Protein AF-X6FMJ4-F1 (afdb_monomer_lite)

Foldseek 3Di:
DDDDDPPPPPPDDDDDDDDQLLPVVVVLVVLLVVLLVDDDPVNVVVLVVVLVVQLVVCVVVVDDPVVSVVRSVSSVCSNVVVNVVVVDDDPDDDD

Structure (mmCIF, N/CA/C/O backbone):
data_AF-X6FMJ4-F1
#
_entry.id   AF-X6FMJ4-F1
#
loop_
_atom_site.group_PDB
_atom_site.id
_atom_site.type_symbol
_atom_site.label_atom_id
_atom_site.label_alt_id
_atom_site.label_comp_id
_atom_site.label_asym_id
_atom_site.label_entity_id
_atom_site.label_seq_id
_atom_site.pdbx_PDB_ins_code
_atom_site.Cartn_x
_atom_site.Cartn_y
_atom_site.Cartn_z
_atom_site.occupancy
_atom_site.B_iso_or_equiv
_atom_site.auth_seq_id
_atom_site.auth_comp_id
_atom_site.auth_asym_id
_atom_site.auth_atom_id
_atom_site.pdbx_PDB_model_num
ATOM 1 N N . MET A 1 1 ? -54.363 -0.486 25.355 1.00 43.19 1 MET A N 1
ATOM 2 C CA . MET A 1 1 ? -53.187 0.337 25.001 1.00 43.19 1 MET A CA 1
ATOM 3 C C . MET A 1 1 ? -51.934 -0.449 25.370 1.00 43.19 1 MET A C 1
ATOM 5 O O . MET A 1 1 ? -51.656 -0.582 26.551 1.00 43.19 1 MET A O 1
ATOM 9 N N . ARG A 1 2 ? -51.253 -1.081 24.403 1.00 48.84 2 ARG A N 1
ATOM 10 C CA . ARG A 1 2 ? -49.967 -1.764 24.639 1.00 48.84 2 ARG A CA 1
ATOM 11 C C . ARG A 1 2 ? -48.857 -0.806 24.224 1.00 48.84 2 ARG A C 1
ATOM 13 O O . ARG A 1 2 ? -48.823 -0.403 23.066 1.00 48.84 2 ARG A O 1
ATOM 20 N N . GLY A 1 3 ? -48.021 -0.406 25.179 1.00 52.34 3 GLY A N 1
ATOM 21 C CA . GLY A 1 3 ? -46.845 0.415 24.920 1.00 52.34 3 GLY A CA 1
ATOM 22 C C . GLY A 1 3 ? -45.855 -0.351 24.050 1.00 52.34 3 GLY A C 1
ATOM 23 O O . GLY A 1 3 ? -45.530 -1.501 24.340 1.00 52.34 3 GLY A O 1
ATOM 24 N N . LEU A 1 4 ? -45.411 0.280 22.968 1.00 60.84 4 LEU A N 1
ATOM 25 C CA . LEU A 1 4 ? -44.257 -0.168 22.202 1.00 60.84 4 LEU A CA 1
ATOM 26 C C . LEU A 1 4 ? -43.027 0.091 23.075 1.00 60.84 4 LEU A C 1
ATOM 28 O O . LEU A 1 4 ? -42.647 1.243 23.273 1.00 60.84 4 LEU A O 1
ATOM 32 N N . SER A 1 5 ? -42.437 -0.963 23.642 1.00 62.53 5 SER A N 1
ATOM 33 C CA . SER A 1 5 ? -41.139 -0.832 24.301 1.00 62.53 5 SER A CA 1
ATOM 34 C C . SER A 1 5 ? -40.108 -0.418 23.250 1.00 62.53 5 SER A C 1
ATOM 36 O O . SER A 1 5 ? -39.987 -1.117 22.237 1.00 62.53 5 SER A O 1
ATOM 38 N N . PRO A 1 6 ? -39.363 0.681 23.462 1.00 60.22 6 PRO A N 1
ATOM 39 C CA . PRO A 1 6 ? -38.283 1.062 22.574 1.00 60.22 6 PRO A CA 1
ATOM 40 C C . PRO A 1 6 ? -37.226 -0.032 22.690 1.00 60.22 6 PRO A C 1
ATOM 42 O O . PRO A 1 6 ? -36.521 -0.123 23.693 1.00 60.22 6 PRO A O 1
ATOM 45 N N . HIS A 1 7 ? -37.149 -0.914 21.692 1.00 57.62 7 HIS A N 1
ATOM 46 C CA . HIS A 1 7 ? -35.935 -1.687 21.499 1.00 57.62 7 HIS A CA 1
ATOM 47 C C . HIS A 1 7 ? -34.856 -0.646 21.252 1.00 57.62 7 HIS A C 1
ATOM 49 O O . HIS A 1 7 ? -34.841 -0.001 20.204 1.00 57.62 7 HIS A O 1
ATOM 55 N N . ALA A 1 8 ? -34.029 -0.420 22.273 1.00 59.62 8 ALA A N 1
ATOM 56 C CA . ALA A 1 8 ? -32.797 0.314 22.122 1.00 59.62 8 ALA A CA 1
ATOM 57 C C . ALA A 1 8 ? -32.102 -0.309 20.915 1.00 59.62 8 ALA A C 1
ATOM 59 O O . ALA A 1 8 ? -31.750 -1.491 20.938 1.00 59.62 8 ALA A O 1
ATOM 60 N N . ILE A 1 9 ? -31.968 0.466 19.841 1.00 62.25 9 ILE A N 1
ATOM 61 C CA . ILE A 1 9 ? -30.994 0.176 18.800 1.00 62.25 9 ILE A CA 1
ATOM 62 C C . ILE A 1 9 ? -29.656 0.414 19.500 1.00 62.25 9 ILE A C 1
ATOM 64 O O . ILE A 1 9 ? -29.084 1.493 19.420 1.00 62.25 9 ILE A O 1
ATOM 68 N N . GLY A 1 10 ? -29.268 -0.541 20.347 1.00 60.91 10 GLY A N 1
ATOM 69 C CA . GLY A 1 10 ? -27.987 -0.545 21.019 1.00 60.91 10 GLY A CA 1
ATOM 70 C C . GLY A 1 10 ? -26.935 -0.561 19.933 1.00 60.91 10 GLY A C 1
ATOM 71 O O . GLY A 1 10 ? -27.085 -1.312 18.967 1.00 60.91 10 GLY A O 1
ATOM 72 N N . ASP A 1 11 ? -25.952 0.321 20.087 1.00 61.50 11 ASP A N 1
ATOM 73 C CA . ASP A 1 11 ? -24.829 0.561 19.189 1.00 61.50 11 ASP A CA 1
ATOM 74 C C . ASP A 1 11 ? -24.451 -0.693 18.397 1.00 61.50 11 ASP A C 1
ATOM 76 O O . ASP A 1 11 ? -23.757 -1.588 18.887 1.00 61.50 11 ASP A O 1
ATOM 80 N N . ALA A 1 12 ? -24.966 -0.796 17.170 1.00 69.94 12 ALA A N 1
ATOM 81 C CA . ALA A 1 12 ? -24.638 -1.912 16.307 1.00 69.94 12 ALA A CA 1
ATOM 82 C C . ALA A 1 12 ? -23.136 -1.829 16.026 1.00 69.94 12 ALA A C 1
ATOM 84 O O . ALA A 1 12 ? -22.665 -0.870 15.410 1.00 69.94 12 ALA A O 1
ATOM 85 N N . VAL A 1 13 ? -22.377 -2.814 16.510 1.00 76.75 13 VAL A N 1
ATOM 86 C CA . VAL A 1 13 ? -20.930 -2.881 16.307 1.00 76.75 13 VAL A CA 1
ATOM 87 C C . VAL A 1 13 ? -20.672 -3.026 14.807 1.00 76.75 13 VAL A C 1
ATOM 89 O O . VAL A 1 13 ? -20.864 -4.091 14.223 1.00 76.75 13 VAL A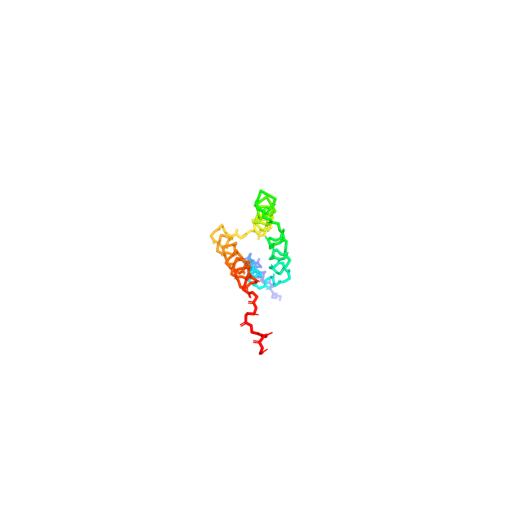 O 1
ATOM 92 N N . CYS A 1 14 ? -20.270 -1.933 14.160 1.00 73.12 14 CYS A N 1
ATOM 93 C CA . CYS A 1 14 ? -19.872 -1.940 12.759 1.00 73.12 14 CYS A CA 1
ATOM 94 C C . CYS A 1 14 ? -18.431 -2.451 12.662 1.00 73.12 14 CYS A C 1
ATOM 96 O O . CYS A 1 14 ? -17.536 -1.926 13.320 1.00 73.12 14 CYS A O 1
ATOM 98 N N . THR A 1 15 ? -18.199 -3.484 11.851 1.00 77.69 15 THR A N 1
ATOM 99 C CA . THR A 1 15 ? -16.855 -4.015 11.586 1.00 77.69 15 THR A CA 1
ATOM 100 C C . THR A 1 15 ? -16.481 -3.745 10.137 1.00 77.69 15 THR A C 1
ATOM 102 O O . THR A 1 15 ? -17.166 -4.186 9.215 1.00 77.69 15 THR A O 1
ATOM 105 N N . VAL A 1 16 ? -15.377 -3.028 9.929 1.00 76.69 16 VAL A N 1
ATOM 106 C CA . VAL A 1 16 ? -14.812 -2.798 8.596 1.00 76.69 16 VAL A CA 1
ATOM 107 C C . VAL A 1 16 ? -14.067 -4.058 8.156 1.00 76.69 16 VAL A C 1
ATOM 109 O O . VAL A 1 16 ? -13.100 -4.465 8.794 1.00 76.69 16 VAL A O 1
ATOM 112 N N . LEU A 1 17 ? -14.505 -4.665 7.050 1.00 75.69 17 LEU A N 1
ATOM 113 C CA . LEU A 1 17 ? -13.817 -5.787 6.407 1.00 75.69 17 LEU A CA 1
ATOM 114 C C . LEU A 1 17 ? -13.026 -5.267 5.197 1.00 75.69 17 LEU A C 1
ATOM 116 O O . LEU A 1 17 ? -13.609 -5.058 4.128 1.00 75.69 17 LEU A O 1
ATOM 120 N N . PRO A 1 18 ? -11.714 -5.008 5.331 1.00 73.94 18 PRO A N 1
ATOM 121 C CA . PRO A 1 18 ? -10.923 -4.504 4.222 1.00 73.94 18 PRO A CA 1
ATOM 122 C C . PRO A 1 18 ? -10.769 -5.562 3.131 1.00 73.94 18 PRO A C 1
ATOM 124 O O . PRO A 1 18 ? -10.564 -6.745 3.395 1.00 73.94 18 PRO A O 1
ATOM 127 N N . PHE A 1 19 ? -10.831 -5.127 1.873 1.00 76.31 19 PHE A N 1
ATOM 128 C CA . PHE A 1 19 ? -10.546 -6.021 0.758 1.00 76.31 19 PHE A CA 1
ATOM 129 C C . PHE A 1 19 ? -9.055 -6.411 0.758 1.00 76.31 19 PHE A C 1
ATOM 131 O O . PHE A 1 19 ? -8.219 -5.493 0.698 1.00 76.31 19 PHE A O 1
ATOM 138 N N . PRO A 1 20 ? -8.716 -7.719 0.744 1.00 87.19 20 PRO A N 1
ATOM 139 C CA . PRO A 1 20 ? -7.337 -8.188 0.835 1.00 87.19 20 PRO A CA 1
ATOM 140 C C . PRO A 1 20 ? -6.453 -7.568 -0.243 1.00 87.19 20 PRO A C 1
ATOM 142 O O . PRO A 1 20 ? -6.759 -7.595 -1.440 1.00 87.19 20 PRO A O 1
ATOM 145 N N . THR A 1 21 ? -5.326 -7.014 0.167 1.00 89.25 21 THR A N 1
ATOM 146 C CA . THR A 1 21 ? -4.386 -6.316 -0.715 1.00 89.25 21 THR A CA 1
ATOM 147 C C . THR A 1 21 ? -3.746 -7.241 -1.750 1.00 89.25 21 THR A C 1
ATOM 149 O O . THR A 1 21 ? -3.557 -6.817 -2.891 1.00 89.25 21 THR A O 1
ATOM 152 N N . VAL A 1 22 ? -3.552 -8.522 -1.412 1.00 90.38 22 VAL A N 1
ATOM 153 C CA . VAL A 1 22 ? -3.148 -9.613 -2.326 1.00 90.38 22 VAL A CA 1
ATOM 154 C C . VAL A 1 22 ? -4.094 -9.756 -3.530 1.00 90.38 22 VAL A C 1
ATOM 156 O O . VAL A 1 22 ? -3.685 -10.138 -4.625 1.00 90.38 22 VAL A O 1
ATOM 159 N N . ARG A 1 23 ? -5.374 -9.384 -3.375 1.00 89.31 23 ARG A N 1
ATOM 160 C CA . ARG A 1 23 ? -6.383 -9.448 -4.444 1.00 89.31 23 ARG A CA 1
ATOM 161 C C . ARG A 1 23 ? -6.483 -8.158 -5.263 1.00 89.31 23 ARG A C 1
ATOM 163 O O . ARG A 1 23 ? -7.264 -8.100 -6.212 1.00 89.31 23 ARG A O 1
ATOM 170 N N . ARG A 1 24 ? -5.692 -7.116 -4.970 1.00 92.69 24 ARG A N 1
ATOM 171 C CA . ARG A 1 24 ? -5.666 -5.855 -5.743 1.00 92.69 24 ARG A CA 1
ATOM 172 C C . ARG A 1 24 ? -4.846 -6.001 -7.033 1.00 92.69 24 ARG A C 1
ATOM 174 O O . ARG A 1 24 ? -3.905 -5.245 -7.275 1.00 92.69 24 ARG A O 1
ATOM 181 N N . VAL A 1 25 ? -5.229 -6.956 -7.885 1.00 92.56 25 VAL A N 1
ATOM 182 C CA . VAL A 1 25 ? -4.472 -7.409 -9.070 1.00 92.56 25 VAL A CA 1
ATOM 183 C C . VAL A 1 25 ? -4.052 -6.259 -9.987 1.00 92.56 25 VAL A C 1
ATOM 185 O O . VAL A 1 25 ? -2.901 -6.211 -10.413 1.00 92.56 25 VAL A O 1
ATOM 188 N N . GLY A 1 26 ? -4.945 -5.303 -10.263 1.00 93.19 26 GLY A N 1
ATOM 189 C CA . GLY A 1 26 ? -4.626 -4.155 -11.120 1.00 93.19 26 GLY A CA 1
ATOM 190 C C . GLY A 1 26 ? -3.508 -3.275 -10.551 1.00 93.19 26 GLY A C 1
ATOM 191 O O . GLY A 1 26 ? -2.601 -2.876 -11.283 1.00 93.19 26 GLY A O 1
ATOM 192 N N . LYS A 1 27 ? -3.529 -3.029 -9.234 1.00 94.94 27 LYS A N 1
ATOM 193 C CA . LYS A 1 27 ? -2.489 -2.253 -8.547 1.00 94.94 27 LYS A CA 1
ATOM 194 C C . LYS A 1 27 ? -1.175 -3.028 -8.494 1.00 94.94 27 LYS A C 1
ATOM 196 O O . LYS A 1 27 ? -0.146 -2.452 -8.817 1.00 94.94 27 LYS A O 1
ATOM 201 N N . ILE A 1 28 ? -1.229 -4.327 -8.187 1.00 95.31 28 ILE A N 1
ATOM 202 C CA . ILE A 1 28 ? -0.056 -5.213 -8.213 1.00 95.31 28 ILE A CA 1
ATOM 203 C C . ILE A 1 28 ? 0.599 -5.177 -9.598 1.00 95.31 28 ILE A C 1
ATOM 205 O O . ILE A 1 28 ? 1.779 -4.861 -9.697 1.00 95.31 28 ILE A O 1
ATOM 209 N N . ARG A 1 29 ? -0.161 -5.408 -10.678 1.00 93.88 29 ARG A N 1
ATOM 210 C CA . ARG A 1 29 ? 0.361 -5.395 -12.056 1.00 93.88 29 ARG A CA 1
ATOM 211 C C . ARG A 1 29 ? 1.032 -4.067 -12.400 1.00 93.88 29 ARG A C 1
ATOM 213 O O . ARG A 1 29 ? 2.145 -4.068 -12.911 1.00 93.88 29 ARG A O 1
ATOM 220 N N . ARG A 1 30 ? 0.379 -2.942 -12.088 1.00 94.06 30 ARG A N 1
ATOM 221 C CA . ARG A 1 30 ? 0.936 -1.613 -12.371 1.00 94.06 30 ARG A CA 1
ATOM 222 C C . ARG A 1 30 ? 2.208 -1.340 -11.571 1.00 94.06 30 ARG A C 1
ATOM 224 O O . ARG A 1 30 ? 3.152 -0.768 -12.099 1.00 94.06 30 ARG A O 1
ATOM 231 N N . THR A 1 31 ? 2.239 -1.730 -10.300 1.00 95.06 31 THR A N 1
ATOM 232 C CA . THR A 1 31 ? 3.425 -1.562 -9.457 1.00 95.06 31 THR A CA 1
ATOM 233 C C . THR A 1 31 ? 4.579 -2.439 -9.945 1.00 95.06 31 THR A C 1
ATOM 235 O O . THR A 1 31 ? 5.700 -1.946 -9.993 1.00 95.06 31 THR A O 1
ATOM 238 N N . VAL A 1 32 ? 4.310 -3.681 -10.365 1.00 94.62 32 VAL A N 1
ATOM 239 C CA . VAL A 1 32 ? 5.302 -4.573 -10.991 1.00 94.62 32 VAL A CA 1
ATOM 240 C C . VAL A 1 32 ? 5.887 -3.932 -12.246 1.00 94.62 32 VAL A C 1
ATOM 242 O O . VAL A 1 32 ? 7.096 -3.807 -12.328 1.00 94.62 32 VAL A O 1
ATOM 245 N N . GLU A 1 33 ? 5.054 -3.464 -13.175 1.00 91.75 33 GLU A N 1
ATOM 246 C CA . GLU A 1 33 ? 5.496 -2.792 -14.408 1.00 91.75 33 GLU A CA 1
ATOM 247 C C . GLU A 1 33 ? 6.426 -1.605 -14.100 1.00 91.75 33 GLU A C 1
ATOM 249 O O . GLU A 1 33 ? 7.565 -1.553 -14.554 1.00 91.75 33 GLU A O 1
ATOM 254 N N . VAL A 1 34 ? 5.988 -0.696 -13.222 1.00 92.06 34 VAL A N 1
ATOM 255 C CA . VAL A 1 34 ? 6.763 0.502 -12.873 1.00 92.06 34 VAL A CA 1
ATOM 256 C C . VAL A 1 34 ? 8.077 0.162 -12.164 1.00 92.06 34 VAL A C 1
ATOM 258 O O . VAL A 1 34 ? 9.074 0.848 -12.381 1.00 92.06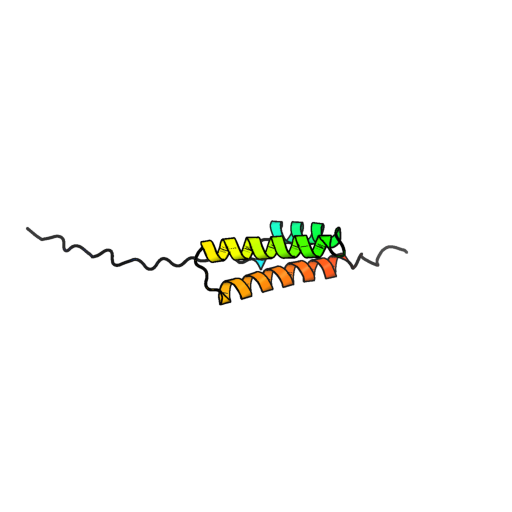 34 VAL A O 1
ATOM 261 N N . LEU A 1 35 ? 8.097 -0.853 -11.296 1.00 92.81 35 LEU A N 1
ATOM 262 C CA . LEU A 1 35 ? 9.306 -1.260 -10.572 1.00 92.81 35 LEU A CA 1
ATOM 263 C C . LEU A 1 35 ? 10.259 -2.109 -11.419 1.00 92.81 35 LEU A C 1
ATOM 265 O O . LEU A 1 35 ? 11.464 -2.051 -11.188 1.00 92.81 35 LEU A O 1
ATOM 269 N N . SER A 1 36 ? 9.745 -2.864 -12.389 1.00 87.00 36 SER A N 1
ATOM 270 C CA . SER A 1 36 ? 10.560 -3.566 -13.383 1.00 87.00 36 SER A CA 1
ATOM 271 C C . SER A 1 36 ? 11.291 -2.576 -14.291 1.00 87.00 36 SER A C 1
ATOM 273 O O . SER A 1 36 ? 12.473 -2.771 -14.568 1.00 87.00 36 SER A O 1
ATOM 275 N N . ASP A 1 37 ? 10.629 -1.480 -14.673 1.00 85.00 37 ASP A N 1
ATOM 276 C CA . ASP A 1 37 ? 11.203 -0.454 -15.551 1.00 85.00 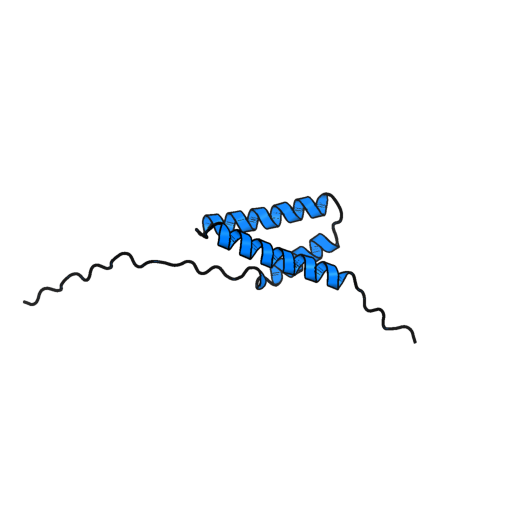37 ASP A CA 1
ATOM 277 C C . ASP A 1 37 ? 12.134 0.525 -14.814 1.00 85.00 37 ASP A C 1
ATOM 279 O O . ASP A 1 37 ? 13.067 1.080 -15.397 1.00 85.00 37 ASP A O 1
ATOM 283 N N . ARG A 1 38 ? 11.893 0.777 -13.518 1.00 84.44 38 ARG A N 1
ATOM 284 C CA . ARG A 1 38 ? 12.642 1.767 -12.724 1.00 84.44 38 ARG A CA 1
ATOM 285 C C . ARG A 1 38 ? 13.578 1.093 -11.729 1.00 84.44 38 ARG A C 1
ATOM 287 O O . ARG A 1 38 ? 13.161 0.677 -10.651 1.00 84.44 38 ARG A O 1
ATOM 294 N N . THR A 1 39 ? 14.875 1.101 -12.021 1.00 75.38 39 THR A N 1
ATOM 295 C CA . THR A 1 39 ? 15.905 0.629 -11.082 1.00 75.38 39 THR A CA 1
ATOM 296 C C . THR A 1 39 ? 16.457 1.756 -10.193 1.00 75.38 39 THR A C 1
ATOM 298 O O . THR A 1 39 ? 16.311 2.950 -10.465 1.00 75.38 39 THR A O 1
ATOM 301 N N . GLY A 1 40 ? 17.073 1.384 -9.067 1.00 79.38 40 GLY A N 1
ATOM 302 C CA . GLY A 1 40 ? 17.781 2.317 -8.187 1.00 79.38 40 GLY A CA 1
ATOM 303 C C . GLY A 1 40 ? 16.877 3.269 -7.389 1.00 79.38 40 GLY A C 1
ATOM 304 O O . GLY A 1 40 ? 15.833 2.882 -6.858 1.00 79.38 40 GLY A O 1
ATOM 305 N N . LYS A 1 41 ? 17.304 4.533 -7.248 1.00 81.81 41 LYS A N 1
ATOM 306 C CA . LYS A 1 41 ? 16.663 5.515 -6.349 1.00 81.81 41 LYS A CA 1
ATOM 307 C C . LYS A 1 41 ? 15.210 5.830 -6.731 1.00 81.81 41 LYS A C 1
ATOM 309 O O . LYS A 1 41 ? 14.376 5.969 -5.838 1.00 81.81 41 LYS A O 1
ATOM 314 N N . GLY A 1 42 ? 14.904 5.893 -8.029 1.00 86.62 42 GLY A N 1
ATOM 315 C CA . GLY A 1 42 ? 13.557 6.202 -8.524 1.00 86.62 42 GLY A CA 1
ATOM 316 C C . GLY A 1 42 ? 12.532 5.112 -8.196 1.00 86.62 42 GLY A C 1
ATOM 317 O O . GLY A 1 42 ? 11.433 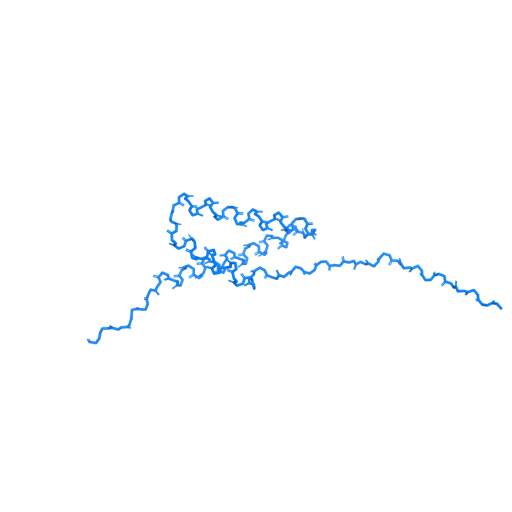5.421 -7.736 1.00 86.62 42 GLY A O 1
ATOM 318 N N . GLY A 1 43 ? 12.910 3.838 -8.352 1.00 91.88 43 GLY A N 1
ATOM 319 C CA . GLY A 1 43 ? 12.065 2.701 -7.970 1.00 91.88 43 GLY A CA 1
ATOM 320 C C . GLY A 1 43 ? 11.795 2.663 -6.463 1.00 91.88 43 GLY A C 1
ATOM 321 O O . GLY A 1 43 ? 10.650 2.519 -6.040 1.00 91.88 43 GLY A O 1
ATOM 322 N N . ASN A 1 44 ? 12.824 2.904 -5.643 1.00 92.88 44 ASN A N 1
ATOM 323 C CA . ASN A 1 44 ? 12.678 2.938 -4.185 1.00 92.88 44 ASN A CA 1
ATOM 324 C C . ASN A 1 44 ? 11.744 4.065 -3.707 1.00 92.88 44 ASN A C 1
ATOM 326 O O . ASN A 1 44 ? 10.909 3.855 -2.829 1.00 92.88 44 ASN A O 1
ATOM 330 N N . GLN A 1 45 ? 11.856 5.268 -4.282 1.00 95.56 45 GLN A N 1
ATOM 331 C CA . GLN A 1 45 ? 10.966 6.377 -3.928 1.00 95.56 45 GLN A CA 1
ATOM 332 C C . GLN A 1 45 ? 9.513 6.073 -4.310 1.00 95.56 45 GLN A C 1
ATOM 334 O O . GLN A 1 45 ? 8.613 6.289 -3.497 1.00 95.56 45 GLN A O 1
ATOM 339 N N . TYR A 1 46 ? 9.287 5.531 -5.510 1.00 95.31 46 TYR A N 1
ATOM 340 C CA . TYR A 1 46 ? 7.958 5.104 -5.943 1.00 95.31 46 TYR A CA 1
ATOM 341 C C . TYR A 1 46 ? 7.375 4.037 -5.006 1.00 95.31 46 TYR A C 1
ATOM 343 O O . TYR A 1 46 ? 6.239 4.171 -4.555 1.00 95.31 46 TYR A O 1
ATOM 351 N N . TRP A 1 47 ? 8.166 3.025 -4.637 1.00 96.38 47 TRP A N 1
ATOM 352 C CA . TRP A 1 47 ? 7.748 1.987 -3.693 1.00 96.38 47 TRP A CA 1
ATOM 353 C C . TRP A 1 47 ? 7.302 2.569 -2.347 1.00 96.38 47 TRP A C 1
ATOM 355 O O . TRP A 1 47 ? 6.204 2.272 -1.870 1.00 96.38 47 TRP A O 1
ATOM 365 N N . LYS A 1 48 ? 8.111 3.465 -1.767 1.00 96.81 48 LYS A N 1
ATOM 366 C CA . LYS A 1 48 ? 7.775 4.151 -0.511 1.00 96.81 48 LYS A CA 1
ATOM 367 C C . LYS A 1 48 ? 6.457 4.917 -0.611 1.00 96.81 48 LYS A C 1
ATOM 369 O O . LYS A 1 48 ? 5.657 4.850 0.316 1.00 96.81 48 LYS A O 1
ATOM 374 N N . GLN A 1 49 ? 6.211 5.604 -1.727 1.00 97.06 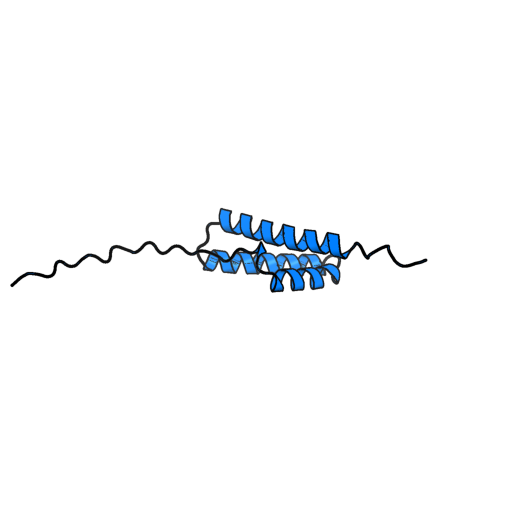49 GLN A N 1
ATOM 375 C CA . GLN A 1 49 ? 4.956 6.329 -1.951 1.00 97.06 49 GLN A CA 1
ATOM 376 C C . GLN A 1 49 ? 3.750 5.385 -2.035 1.00 97.06 49 GLN A C 1
ATOM 378 O O . GLN A 1 49 ? 2.712 5.668 -1.439 1.00 97.06 49 GLN A O 1
ATOM 383 N N . VAL A 1 50 ? 3.882 4.249 -2.730 1.00 96.62 50 VAL A N 1
ATOM 384 C CA . VAL A 1 50 ? 2.807 3.250 -2.846 1.00 96.62 50 VAL A CA 1
ATOM 385 C C . VAL A 1 50 ? 2.427 2.689 -1.475 1.00 96.62 50 VAL A C 1
ATOM 387 O O . VAL A 1 50 ? 1.241 2.676 -1.138 1.00 96.62 50 VAL A O 1
ATOM 390 N N . ILE A 1 51 ? 3.419 2.272 -0.683 1.00 97.38 51 ILE A N 1
ATOM 391 C CA . ILE A 1 51 ? 3.200 1.706 0.654 1.00 97.38 51 ILE A CA 1
ATOM 392 C C . ILE A 1 51 ? 2.655 2.753 1.624 1.00 97.38 51 ILE A C 1
ATOM 394 O O . ILE A 1 51 ? 1.672 2.482 2.312 1.00 97.38 51 ILE A O 1
ATOM 398 N N . ALA A 1 52 ? 3.221 3.964 1.637 1.00 97.50 52 ALA A N 1
ATOM 399 C CA . ALA A 1 52 ? 2.733 5.048 2.486 1.00 97.50 52 ALA A CA 1
ATOM 400 C C . ALA A 1 52 ? 1.269 5.390 2.174 1.00 97.50 52 ALA A C 1
ATOM 402 O O . ALA A 1 52 ? 0.448 5.440 3.084 1.00 97.50 52 ALA A O 1
ATOM 403 N N . GLY A 1 53 ? 0.913 5.530 0.893 1.00 96.56 53 GLY A N 1
ATOM 404 C CA . GLY A 1 53 ? -0.464 5.816 0.494 1.00 96.56 53 GLY A CA 1
ATOM 405 C C . GLY A 1 53 ? -1.447 4.709 0.886 1.00 96.56 53 GLY A C 1
ATOM 406 O O . GLY A 1 53 ? -2.564 5.001 1.305 1.00 96.56 53 GLY A O 1
ATOM 407 N N . MET A 1 54 ? -1.044 3.437 0.791 1.00 95.69 54 MET A N 1
ATOM 408 C CA . MET A 1 54 ? -1.877 2.315 1.242 1.00 95.69 54 MET A CA 1
ATOM 409 C C . MET A 1 54 ? -2.045 2.293 2.761 1.00 95.69 54 MET A C 1
ATOM 411 O O . MET A 1 54 ? -3.168 2.114 3.229 1.00 95.69 54 MET A O 1
ATOM 415 N N . ARG A 1 55 ? -0.967 2.529 3.521 1.00 96.81 55 ARG A N 1
ATOM 416 C CA . ARG A 1 55 ? -1.038 2.662 4.981 1.00 96.81 55 ARG A CA 1
ATOM 417 C C . ARG A 1 55 ? -2.002 3.777 5.375 1.00 96.81 55 ARG A C 1
ATOM 419 O O . ARG A 1 55 ? -2.919 3.517 6.139 1.00 96.81 55 ARG A O 1
ATOM 426 N N . THR A 1 56 ? -1.853 4.978 4.811 1.00 96.94 56 THR A N 1
ATOM 427 C CA . THR A 1 56 ? -2.738 6.115 5.111 1.00 96.94 56 THR A CA 1
ATOM 428 C C . THR A 1 56 ? -4.206 5.772 4.868 1.00 96.94 56 THR A C 1
ATOM 430 O O . THR A 1 56 ? -5.031 6.029 5.734 1.00 96.94 56 THR A O 1
ATOM 433 N N . GLN A 1 57 ? -4.534 5.134 3.740 1.00 93.62 57 GLN A N 1
ATOM 434 C CA . GLN A 1 57 ? -5.914 4.724 3.446 1.00 93.62 57 GLN A CA 1
ATOM 435 C C . GLN A 1 57 ? -6.477 3.755 4.489 1.00 93.62 57 GLN A C 1
ATOM 437 O O . GLN A 1 57 ? -7.639 3.872 4.864 1.00 93.62 57 GLN A O 1
ATOM 442 N N . MET A 1 58 ? -5.670 2.800 4.951 1.00 94.38 58 MET A N 1
ATOM 443 C CA . MET A 1 58 ? -6.108 1.811 5.932 1.00 94.38 58 MET A CA 1
ATOM 444 C C . MET A 1 58 ? -6.226 2.391 7.345 1.00 94.38 58 MET A C 1
ATOM 446 O O . MET A 1 58 ? -7.204 2.100 8.028 1.00 94.38 58 MET A O 1
ATOM 450 N N . VAL A 1 59 ? -5.305 3.275 7.742 1.00 95.56 59 VAL A N 1
ATOM 451 C CA . VAL A 1 59 ? -5.411 4.039 8.996 1.00 95.56 59 VAL A CA 1
ATOM 452 C C . VAL A 1 59 ? -6.688 4.881 8.990 1.00 95.56 59 VAL A C 1
ATOM 454 O O . VAL A 1 59 ? -7.463 4.838 9.939 1.00 95.56 59 VAL A O 1
ATOM 457 N N . SER A 1 60 ? -6.965 5.599 7.896 1.00 92.56 60 SER A N 1
ATOM 458 C CA . SER A 1 60 ? -8.193 6.395 7.764 1.00 92.56 60 SER A CA 1
ATOM 459 C C . SER A 1 60 ? -9.473 5.555 7.776 1.00 92.56 60 SER A C 1
ATOM 461 O O . SER A 1 60 ? -10.527 6.071 8.130 1.00 92.56 60 SER A O 1
ATOM 463 N N . ALA A 1 61 ? -9.394 4.278 7.402 1.00 90.44 61 ALA A N 1
ATOM 464 C CA . ALA A 1 61 ? -10.507 3.335 7.475 1.00 90.44 61 ALA A CA 1
ATOM 465 C C . ALA A 1 61 ? -10.634 2.644 8.849 1.00 90.44 61 ALA A C 1
ATOM 467 O O . ALA A 1 61 ? -11.525 1.815 9.022 1.00 90.44 61 ALA A O 1
ATOM 468 N N . GLY A 1 62 ? -9.773 2.978 9.819 1.00 92.06 62 GLY A N 1
ATOM 469 C CA . GLY A 1 62 ? -9.838 2.465 11.189 1.00 92.06 62 GLY A CA 1
ATOM 470 C C . GLY A 1 62 ? -9.328 1.034 11.359 1.00 92.06 62 GLY A C 1
ATOM 471 O O . GLY A 1 62 ? -9.713 0.364 12.314 1.00 92.06 62 GLY A O 1
ATOM 472 N N . LEU A 1 63 ? -8.495 0.537 10.439 1.00 92.38 63 LEU A N 1
ATOM 473 C CA . LEU A 1 63 ? -7.866 -0.775 10.601 1.00 92.38 63 LEU A CA 1
ATOM 474 C C . LEU A 1 63 ? -6.795 -0.721 11.698 1.00 92.38 63 LEU A C 1
ATOM 476 O O . LEU A 1 63 ? -6.071 0.266 11.809 1.00 92.38 63 LEU A O 1
ATOM 480 N N . ALA A 1 64 ? -6.660 -1.813 12.452 1.00 93.19 64 ALA A N 1
ATOM 481 C CA . ALA A 1 64 ? -5.580 -1.990 13.420 1.00 93.19 64 ALA A CA 1
ATOM 482 C C . ALA A 1 64 ? -4.211 -2.102 12.727 1.00 93.19 64 ALA A C 1
ATOM 484 O O . ALA A 1 64 ? -4.109 -2.685 11.641 1.00 93.19 64 ALA A O 1
ATOM 485 N N . ASP A 1 65 ? -3.158 -1.595 13.371 1.00 94.25 65 ASP A N 1
ATOM 486 C CA . ASP A 1 65 ? -1.801 -1.547 12.812 1.00 94.25 65 ASP A CA 1
ATOM 487 C C . ASP A 1 65 ? -1.275 -2.939 12.430 1.00 94.25 65 ASP A C 1
ATOM 489 O O . ASP A 1 65 ? -0.667 -3.105 11.372 1.00 94.25 65 ASP A O 1
ATOM 493 N N . GLU A 1 66 ? -1.591 -3.976 13.211 1.00 94.69 66 GLU A N 1
ATOM 494 C CA . GLU A 1 66 ? -1.180 -5.350 12.915 1.00 94.69 66 GLU A CA 1
ATOM 495 C C . GLU A 1 66 ? -1.826 -5.880 11.630 1.00 94.69 66 GLU A C 1
ATOM 497 O O . GLU A 1 66 ? -1.204 -6.646 10.890 1.00 94.69 66 GLU A O 1
ATOM 502 N N . VAL A 1 67 ? -3.074 -5.487 11.354 1.00 93.12 67 VAL A N 1
ATOM 503 C CA . VAL A 1 67 ? -3.785 -5.851 10.118 1.00 93.12 67 VAL A CA 1
ATOM 504 C C . VAL A 1 67 ? -3.183 -5.091 8.943 1.00 93.12 67 VAL A C 1
ATOM 506 O O . VAL A 1 67 ? -2.932 -5.677 7.891 1.00 93.12 67 VAL A O 1
ATOM 509 N N . ILE A 1 68 ? -2.896 -3.802 9.127 1.00 95.50 68 ILE A N 1
ATOM 510 C CA . ILE A 1 68 ? -2.240 -2.969 8.116 1.00 95.50 68 ILE A CA 1
ATOM 511 C C . ILE A 1 68 ? -0.900 -3.578 7.710 1.00 95.50 68 ILE A C 1
ATOM 513 O O . ILE A 1 68 ? -0.628 -3.720 6.519 1.00 95.50 68 ILE A O 1
ATOM 517 N N . ASP A 1 69 ? -0.077 -3.965 8.678 1.00 95.94 69 ASP A N 1
ATOM 518 C CA . ASP A 1 69 ? 1.250 -4.513 8.417 1.00 95.94 69 ASP A CA 1
ATOM 519 C C . ASP A 1 69 ? 1.189 -5.876 7.719 1.00 95.94 69 ASP A C 1
ATOM 521 O O . ASP A 1 69 ? 1.946 -6.112 6.771 1.00 95.94 69 ASP A O 1
ATOM 525 N N . GLN A 1 70 ? 0.255 -6.746 8.119 1.00 95.56 70 GLN A N 1
ATOM 526 C CA . GLN A 1 70 ? 0.000 -8.019 7.437 1.00 95.56 70 GLN A CA 1
ATOM 527 C C . GLN A 1 70 ? -0.397 -7.807 5.974 1.00 95.56 70 GLN A C 1
ATOM 529 O O . GLN A 1 70 ? 0.162 -8.440 5.076 1.00 95.56 70 GLN A O 1
ATOM 534 N N . GLU A 1 71 ? -1.311 -6.875 5.719 1.00 95.94 71 GLU A N 1
ATOM 535 C CA . GLU A 1 71 ? -1.776 -6.560 4.373 1.00 95.94 71 GLU A CA 1
ATOM 536 C C . GLU A 1 71 ? -0.666 -5.929 3.516 1.00 95.94 71 GLU A C 1
ATOM 538 O O . GLU A 1 71 ? -0.409 -6.361 2.392 1.00 95.94 71 GLU A O 1
ATOM 543 N N . LEU A 1 72 ? 0.080 -4.950 4.037 1.00 96.69 72 LEU A N 1
ATOM 544 C CA . LEU A 1 72 ? 1.197 -4.347 3.297 1.00 96.69 72 LEU A CA 1
ATOM 545 C C . LEU A 1 72 ? 2.284 -5.372 2.960 1.00 96.69 72 LEU A C 1
ATOM 547 O O . LEU A 1 72 ? 2.868 -5.302 1.874 1.00 96.69 72 LEU A O 1
ATOM 551 N N . ARG A 1 73 ? 2.537 -6.331 3.857 1.00 96.81 73 ARG A N 1
ATOM 552 C CA . ARG A 1 73 ? 3.470 -7.431 3.611 1.00 96.81 73 ARG A CA 1
ATOM 553 C C . ARG A 1 73 ? 2.964 -8.365 2.515 1.00 96.81 73 ARG A C 1
ATOM 555 O O . ARG A 1 73 ? 3.705 -8.612 1.571 1.00 96.81 73 ARG A O 1
ATOM 562 N N . ALA A 1 74 ? 1.702 -8.791 2.574 1.00 95.81 74 ALA A N 1
ATOM 563 C CA . ALA A 1 74 ? 1.099 -9.636 1.541 1.00 95.81 74 ALA A CA 1
ATOM 564 C C . ALA A 1 74 ? 1.130 -8.968 0.153 1.00 95.81 74 ALA A C 1
ATOM 566 O O . ALA A 1 74 ? 1.443 -9.606 -0.852 1.00 95.81 74 ALA A O 1
ATOM 567 N N . PHE A 1 75 ? 0.864 -7.660 0.088 1.00 96.88 75 PHE A N 1
ATOM 568 C CA . PHE A 1 75 ? 1.010 -6.887 -1.146 1.00 96.88 75 PHE A CA 1
ATOM 569 C C . PHE A 1 75 ? 2.456 -6.869 -1.661 1.00 96.88 75 PHE A C 1
ATOM 571 O O . PHE A 1 75 ? 2.685 -7.031 -2.861 1.00 96.88 75 PHE A O 1
ATOM 578 N N . ALA A 1 76 ? 3.432 -6.661 -0.773 1.00 96.62 76 ALA A N 1
ATOM 579 C CA . ALA A 1 76 ? 4.845 -6.644 -1.134 1.00 96.62 76 ALA A CA 1
ATOM 580 C C . ALA A 1 76 ? 5.328 -8.001 -1.648 1.00 96.62 76 ALA A C 1
ATOM 582 O O . ALA A 1 76 ? 5.993 -8.051 -2.685 1.00 96.62 76 ALA A O 1
ATOM 583 N N . ASP A 1 77 ? 4.950 -9.082 -0.971 1.00 96.31 77 ASP A N 1
ATOM 584 C CA . ASP A 1 77 ? 5.308 -10.444 -1.359 1.00 96.31 77 ASP A CA 1
ATOM 585 C C . ASP A 1 77 ? 4.788 -10.767 -2.770 1.00 96.31 77 ASP A C 1
ATOM 587 O O . ASP A 1 77 ? 5.548 -11.255 -3.609 1.00 96.31 77 ASP A O 1
ATOM 591 N N . GLU A 1 78 ? 3.548 -10.386 -3.094 1.00 95.94 78 GLU A N 1
ATOM 592 C CA . GLU A 1 78 ? 2.995 -10.542 -4.447 1.00 95.94 78 GLU A CA 1
ATOM 593 C C . GLU A 1 78 ? 3.729 -9.711 -5.503 1.00 95.94 78 GLU A C 1
ATOM 595 O O . GLU A 1 78 ? 4.042 -10.206 -6.590 1.00 95.94 78 GLU A O 1
ATOM 600 N N . VAL A 1 79 ? 4.002 -8.435 -5.216 1.00 95.62 79 VAL A N 1
ATOM 601 C CA . VAL A 1 79 ? 4.691 -7.544 -6.160 1.00 95.62 79 VAL A CA 1
ATOM 602 C C . VAL A 1 79 ? 6.097 -8.065 -6.450 1.00 95.62 79 VAL A C 1
ATOM 604 O O . VAL A 1 79 ? 6.462 -8.249 -7.613 1.00 95.62 79 VAL A O 1
ATOM 607 N N . PHE A 1 80 ? 6.892 -8.338 -5.416 1.00 94.19 80 PHE A N 1
ATOM 608 C CA . PHE A 1 80 ? 8.277 -8.770 -5.599 1.00 94.19 80 PHE A CA 1
ATOM 609 C C . PHE A 1 80 ? 8.389 -10.221 -6.072 1.00 94.19 80 PHE A C 1
ATOM 611 O O . PHE A 1 80 ? 9.321 -10.538 -6.815 1.00 94.19 80 PHE A O 1
ATOM 618 N N . GLY A 1 81 ? 7.432 -11.085 -5.720 1.00 94.25 81 GLY A N 1
ATOM 619 C CA . GLY A 1 81 ? 7.304 -12.422 -6.295 1.00 94.25 81 GLY A CA 1
ATOM 620 C C . GLY A 1 81 ? 7.098 -12.363 -7.809 1.00 94.25 81 GLY A C 1
ATOM 621 O O . GLY A 1 81 ? 7.817 -13.019 -8.562 1.00 94.25 81 GLY A O 1
ATOM 622 N N . ARG A 1 82 ? 6.197 -11.496 -8.285 1.00 94.06 82 ARG A N 1
ATOM 623 C CA . ARG A 1 82 ? 5.957 -11.317 -9.726 1.00 94.06 82 ARG A CA 1
ATOM 624 C C . ARG A 1 82 ? 7.125 -10.673 -10.456 1.00 94.06 82 ARG A C 1
ATOM 626 O O . ARG A 1 82 ? 7.440 -11.131 -11.545 1.00 94.06 82 ARG A O 1
ATOM 633 N N . ILE A 1 83 ? 7.791 -9.669 -9.880 1.00 91.19 83 ILE A N 1
ATOM 634 C CA . ILE A 1 83 ? 9.003 -9.075 -10.482 1.00 91.19 83 ILE A CA 1
ATOM 635 C C . ILE A 1 83 ? 10.083 -10.146 -10.676 1.00 91.19 83 ILE A C 1
ATOM 637 O O . ILE A 1 83 ? 10.722 -10.201 -11.727 1.00 91.19 83 ILE A O 1
ATOM 641 N N . ARG A 1 84 ? 10.270 -11.023 -9.681 1.00 89.06 84 ARG A N 1
ATOM 642 C CA . ARG A 1 84 ? 11.225 -12.134 -9.768 1.00 89.06 84 ARG A CA 1
ATOM 643 C C . ARG A 1 84 ? 10.883 -13.080 -10.918 1.00 89.06 84 ARG A C 1
ATOM 645 O O . ARG A 1 84 ? 11.779 -13.427 -11.678 1.00 89.06 84 ARG A O 1
ATOM 652 N N . ASN A 1 85 ? 9.604 -13.423 -11.069 1.00 82.81 85 ASN A N 1
ATOM 653 C CA . ASN A 1 85 ? 9.128 -14.292 -12.146 1.00 82.81 85 ASN A CA 1
ATOM 654 C C . ASN A 1 85 ? 9.204 -13.610 -13.524 1.00 82.81 85 ASN A C 1
ATOM 656 O O . ASN A 1 85 ? 9.518 -14.267 -14.505 1.00 82.81 85 ASN A O 1
ATOM 660 N N . TYR A 1 86 ? 8.989 -12.291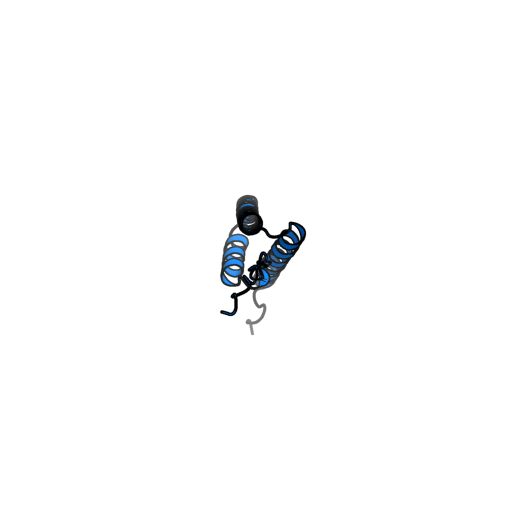 -13.603 1.00 70.81 86 TYR A N 1
ATOM 661 C CA . TYR A 1 86 ? 9.073 -11.518 -14.852 1.00 70.81 86 TYR A CA 1
ATOM 662 C C . TYR A 1 86 ? 10.505 -11.422 -15.401 1.00 70.81 86 TYR A C 1
ATOM 664 O O . TYR A 1 86 ? 10.708 -11.307 -16.604 1.00 70.81 86 TYR A O 1
ATOM 672 N N . ARG A 1 87 ? 11.519 -11.458 -14.524 1.00 60.56 87 ARG A N 1
ATOM 673 C CA . ARG A 1 87 ? 12.938 -11.431 -14.921 1.00 60.56 87 ARG A CA 1
ATOM 674 C C . ARG A 1 87 ? 13.409 -12.752 -15.543 1.00 60.56 87 ARG A C 1
ATOM 676 O O . ARG A 1 87 ? 14.510 -12.783 -16.082 1.00 60.56 87 ARG A O 1
ATOM 683 N N . GLN A 1 88 ? 12.618 -13.821 -15.482 1.00 52.28 88 GLN A N 1
ATOM 684 C CA . GLN A 1 88 ? 12.920 -15.072 -16.166 1.00 52.28 88 GLN A CA 1
ATOM 685 C C . GLN A 1 88 ? 12.191 -15.078 -17.524 1.00 52.28 88 GLN A C 1
ATOM 687 O O . GLN A 1 88 ? 11.043 -15.512 -17.576 1.00 52.28 88 GLN A O 1
ATOM 692 N N . PRO A 1 89 ? 12.793 -14.572 -18.620 1.00 48.94 89 PRO A N 1
ATOM 693 C CA . PRO A 1 89 ? 12.244 -14.830 -19.941 1.00 48.94 89 PRO A CA 1
ATOM 694 C C . PRO A 1 89 ? 12.344 -16.331 -20.207 1.00 48.94 89 PRO A C 1
ATOM 696 O O . PRO A 1 89 ? 13.318 -16.984 -19.820 1.00 48.94 89 PRO A O 1
ATOM 699 N N . GLU A 1 90 ? 11.325 -16.872 -20.858 1.00 51.53 90 GLU A N 1
ATOM 700 C CA . GLU A 1 90 ? 11.315 -18.230 -21.383 1.00 51.53 90 GLU A CA 1
ATOM 701 C C . GLU A 1 90 ? 12.585 -18.522 -22.203 1.00 51.53 90 GLU A C 1
ATOM 703 O O . GLU A 1 90 ? 12.702 -18.179 -23.377 1.00 51.53 90 GLU A O 1
ATOM 708 N N . THR A 1 91 ? 13.548 -19.224 -21.605 1.00 55.41 91 THR A N 1
ATOM 709 C CA . THR A 1 91 ? 14.564 -19.962 -22.355 1.00 55.41 91 THR A CA 1
ATOM 710 C C . THR A 1 91 ? 13.886 -21.182 -22.973 1.00 55.41 91 THR A C 1
ATOM 712 O O . THR A 1 91 ? 14.004 -22.281 -22.442 1.00 55.41 91 THR A O 1
ATOM 715 N N . ASN A 1 92 ? 13.101 -20.995 -24.033 1.00 52.66 92 ASN A N 1
ATOM 716 C CA . ASN A 1 92 ? 12.680 -22.090 -24.905 1.00 52.66 92 ASN A CA 1
ATOM 717 C C . ASN A 1 92 ? 12.234 -21.557 -26.268 1.00 52.66 92 ASN A C 1
ATOM 719 O O . ASN A 1 92 ? 11.123 -21.058 -26.423 1.00 52.66 92 ASN A O 1
ATOM 723 N N . GLY A 1 93 ? 13.114 -21.696 -27.261 1.00 54.19 93 GLY A N 1
ATOM 724 C CA . GLY A 1 93 ? 12.797 -21.383 -28.651 1.00 54.19 93 GLY A CA 1
ATOM 725 C C . GLY A 1 93 ? 14.006 -21.135 -29.549 1.00 54.19 93 GLY A C 1
ATOM 726 O O . GLY A 1 93 ? 14.016 -20.148 -30.272 1.00 54.19 93 GLY A O 1
ATOM 727 N N . ALA A 1 94 ? 15.021 -21.998 -29.515 1.00 43.75 94 ALA A N 1
ATOM 728 C CA . ALA A 1 94 ? 15.985 -22.107 -30.610 1.00 43.75 94 ALA A CA 1
ATOM 729 C C . ALA A 1 94 ? 16.267 -23.598 -30.833 1.00 43.75 94 ALA A C 1
ATOM 731 O O . ALA A 1 94 ? 17.021 -24.212 -30.078 1.00 43.75 94 ALA A O 1
ATOM 732 N N . ALA A 1 95 ? 15.529 -24.163 -31.790 1.00 42.88 95 ALA A N 1
ATOM 733 C CA . ALA A 1 95 ? 15.823 -25.440 -32.430 1.00 42.88 95 ALA A CA 1
ATOM 734 C C . ALA A 1 95 ? 16.910 -25.242 -33.494 1.00 42.88 95 ALA A C 1
ATOM 736 O O . ALA A 1 95 ? 16.963 -24.123 -34.058 1.00 42.88 95 ALA A O 1
#

Secondary structure (DSSP, 8-state):
-----------------PPPGGG-HHHHHHHHHHHHH--THHHHHHHHHHHHHHHHHHHHTT--HHHHHHHHHHHHHHHHHHHHHHT--------

Radius of gyration: 21.86 Å; chains: 1; bounding box: 71×32×57 Å

Sequence (95 aa):
MRGLSPHAIGDAVCTVLPFPTVRRVGKIRRTVEVLSDRTGKGGNQYWKQVIAGMRTQMVSAGLADEVIDQELRAFADEVFGRIRNYRQPETNGAA

pLDDT: mean 83.06, std 16.35, range [42.88, 97.5]